Protein AF-A0A6G0VVK0-F1 (afdb_monomer_lite)

Organism: Aphis craccivora (NCBI:txid307492)

pLDDT: mean 85.86, std 8.84, range [54.69, 93.62]

Sequence (81 aa):
MRTMLSTWNDGMIPFKLSRQIIQRISNFLSSSRLPVEFTRQPRELKYLLRWKATEFRSFLLYLGPIALKGNLDQANLDLLL

Secondary structure (DSSP, 8-state):
-HHHHHHHHHS-TTTSPPHHHHHHHHHHHHH----TTSSSPPPPGGGGGG--HHHHHHIIIIIHHHHHTTTS-HHHHGGG-

Foldseek 3Di:
DLVLLCCCPPNDPPSHADPVLLVQLQVQQVPDDDDPVQPDRAHRSVCSVVDDPSNVVCCLPPVVLVSCVPRDDPVVSVVSD

Radius of gyration: 12.03 Å; chains: 1; bounding box: 26×23×32 Å

Structure (mmCIF, N/CA/C/O backbone):
data_AF-A0A6G0VVK0-F1
#
_entry.id   AF-A0A6G0VVK0-F1
#
loop_
_atom_site.group_PDB
_atom_site.id
_atom_site.type_symbol
_atom_site.label_atom_id
_atom_site.label_alt_id
_atom_site.label_comp_id
_atom_site.label_asym_id
_atom_site.label_entity_id
_atom_site.label_seq_id
_atom_site.pdbx_PDB_ins_code
_atom_site.Cartn_x
_atom_site.Cartn_y
_atom_site.Cartn_z
_atom_site.occupancy
_atom_site.B_iso_or_equiv
_atom_site.auth_seq_id
_atom_site.auth_comp_id
_atom_site.auth_asym_id
_atom_site.auth_atom_id
_atom_site.pdbx_PDB_model_num
ATOM 1 N N . MET A 1 1 ? -1.717 -11.900 -7.637 1.00 74.56 1 MET A N 1
ATOM 2 C CA . MET A 1 1 ? -1.417 -10.785 -6.708 1.00 74.56 1 MET A CA 1
ATOM 3 C C . MET A 1 1 ? -0.002 -10.803 -6.149 1.00 74.56 1 MET A C 1
ATOM 5 O O . MET A 1 1 ? 0.740 -9.877 -6.441 1.00 74.56 1 MET A O 1
ATOM 9 N N . ARG A 1 2 ? 0.422 -11.839 -5.406 1.00 83.56 2 ARG A N 1
ATOM 10 C CA . ARG A 1 2 ? 1.798 -11.903 -4.868 1.00 83.56 2 ARG A CA 1
ATOM 11 C C . ARG A 1 2 ? 2.873 -11.751 -5.950 1.00 83.56 2 ARG A C 1
ATOM 13 O O . ARG A 1 2 ? 3.796 -10.973 -5.767 1.00 83.56 2 ARG A O 1
ATOM 20 N N . THR A 1 3 ? 2.715 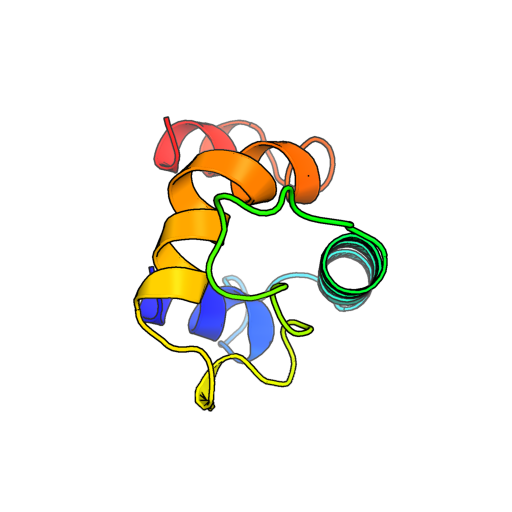-12.458 -7.069 1.00 84.50 3 THR A N 1
ATOM 21 C CA . THR A 1 3 ? 3.623 -12.401 -8.226 1.00 84.50 3 THR A CA 1
ATOM 22 C C . THR A 1 3 ? 3.711 -10.993 -8.814 1.00 84.50 3 THR A C 1
ATOM 24 O O . THR A 1 3 ? 4.798 -10.433 -8.868 1.00 84.50 3 THR A O 1
ATOM 27 N N . MET A 1 4 ? 2.569 -10.383 -9.134 1.00 86.12 4 MET A N 1
ATOM 28 C CA . MET A 1 4 ? 2.462 -9.009 -9.647 1.00 86.12 4 MET A CA 1
ATOM 29 C C . MET A 1 4 ? 3.121 -7.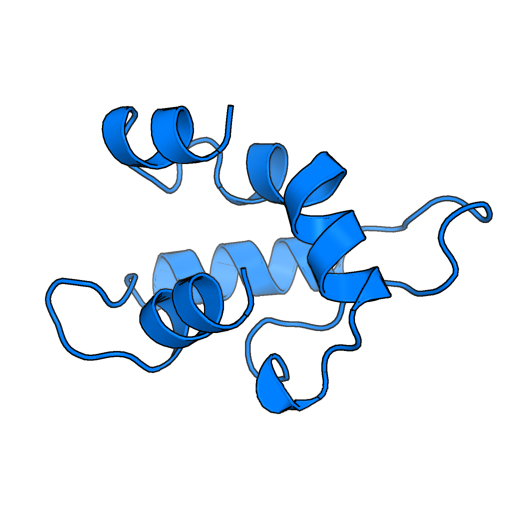968 -8.725 1.00 86.12 4 MET A C 1
ATOM 31 O O . MET A 1 4 ? 3.942 -7.166 -9.163 1.00 86.12 4 MET A O 1
ATOM 35 N N . LEU A 1 5 ? 2.832 -8.009 -7.421 1.00 88.88 5 LEU A N 1
ATOM 36 C CA . LEU A 1 5 ? 3.439 -7.075 -6.468 1.00 88.88 5 LEU A CA 1
ATOM 37 C C . LEU A 1 5 ? 4.945 -7.310 -6.306 1.00 88.88 5 LEU A C 1
ATOM 39 O O . LEU A 1 5 ? 5.708 -6.351 -6.214 1.00 88.88 5 LEU A O 1
ATOM 43 N N . SER A 1 6 ? 5.396 -8.569 -6.322 1.00 89.50 6 SER A N 1
ATOM 44 C CA . SER A 1 6 ? 6.831 -8.868 -6.294 1.00 89.50 6 SER A CA 1
ATOM 45 C C . SER A 1 6 ? 7.550 -8.401 -7.560 1.00 89.50 6 SER A C 1
ATOM 47 O O . SER A 1 6 ? 8.651 -7.870 -7.453 1.00 89.50 6 SER A O 1
ATOM 49 N N . THR A 1 7 ? 6.925 -8.507 -8.740 1.00 89.81 7 THR A N 1
ATOM 50 C CA . THR A 1 7 ? 7.505 -7.984 -9.987 1.00 89.81 7 THR A CA 1
ATOM 51 C C . THR A 1 7 ? 7.606 -6.464 -9.970 1.00 89.81 7 THR A C 1
ATOM 53 O O . THR A 1 7 ? 8.596 -5.909 -10.432 1.00 89.81 7 THR A O 1
ATOM 56 N N . TRP A 1 8 ? 6.635 -5.785 -9.364 1.00 89.56 8 TRP A N 1
ATOM 57 C CA . TRP A 1 8 ? 6.650 -4.332 -9.234 1.00 89.56 8 TRP A CA 1
ATOM 58 C C . TRP A 1 8 ? 7.696 -3.822 -8.240 1.00 89.56 8 TRP A C 1
ATOM 60 O O . TRP A 1 8 ? 8.276 -2.764 -8.475 1.00 89.56 8 TRP A O 1
ATOM 70 N N . ASN A 1 9 ? 7.954 -4.561 -7.155 1.00 90.12 9 ASN A N 1
ATOM 71 C CA . ASN A 1 9 ? 8.915 -4.170 -6.119 1.00 90.12 9 ASN A CA 1
ATOM 72 C C . ASN A 1 9 ? 10.363 -4.562 -6.470 1.00 90.12 9 ASN A C 1
ATOM 74 O O . ASN A 1 9 ? 11.264 -3.720 -6.477 1.00 90.12 9 ASN A O 1
ATOM 78 N N . ASP A 1 10 ? 10.582 -5.836 -6.800 1.00 88.19 10 ASP A N 1
ATOM 79 C CA . ASP A 1 10 ? 11.913 -6.447 -6.940 1.00 88.19 10 ASP A CA 1
ATOM 80 C C . ASP A 1 10 ? 12.159 -7.068 -8.322 1.00 88.19 10 ASP A C 1
ATOM 82 O O . ASP A 1 10 ? 13.198 -7.686 -8.541 1.00 88.19 10 ASP A O 1
ATOM 86 N N . GLY A 1 11 ? 11.227 -6.911 -9.263 1.00 86.62 11 GLY A N 1
ATOM 87 C CA . GLY A 1 11 ? 11.354 -7.476 -10.604 1.00 86.62 11 GLY A CA 1
ATOM 88 C C . GLY A 1 11 ? 12.405 -6.793 -11.481 1.00 86.62 11 GLY A C 1
ATOM 89 O O . GLY A 1 11 ? 13.104 -5.857 -11.087 1.00 86.62 11 GLY A O 1
ATOM 90 N N . MET A 1 12 ? 12.499 -7.271 -12.718 1.00 88.69 12 MET A N 1
ATOM 91 C CA . MET A 1 12 ? 13.350 -6.680 -13.748 1.00 88.69 12 MET A CA 1
ATOM 92 C C . MET A 1 12 ? 12.669 -5.473 -14.408 1.00 88.69 12 MET A C 1
ATOM 94 O O . MET A 1 12 ? 11.444 -5.396 -14.508 1.00 88.69 12 MET A O 1
ATOM 98 N N . ILE A 1 13 ? 13.478 -4.529 -14.889 1.00 84.06 13 ILE A N 1
ATOM 99 C CA . ILE A 1 13 ? 13.033 -3.452 -15.787 1.00 84.06 13 ILE A CA 1
ATOM 100 C C . ILE A 1 13 ? 12.601 -4.114 -17.113 1.00 84.06 13 ILE A C 1
ATOM 102 O O . ILE A 1 13 ? 13.298 -5.029 -17.554 1.00 84.06 13 ILE A O 1
ATOM 106 N N . PRO A 1 14 ? 11.478 -3.718 -17.748 1.00 83.38 14 PRO A N 1
ATOM 107 C CA . PRO A 1 14 ? 10.661 -2.518 -17.509 1.00 83.38 14 PRO A CA 1
ATOM 108 C C . PRO A 1 14 ? 9.490 -2.690 -16.529 1.00 83.38 14 PRO A C 1
ATOM 110 O O . PRO A 1 14 ? 8.792 -1.725 -16.244 1.00 83.38 14 PRO A O 1
ATOM 113 N N . PHE A 1 15 ? 9.257 -3.893 -16.006 1.00 83.88 15 PHE A N 1
ATOM 114 C CA . PHE A 1 15 ? 8.062 -4.200 -15.207 1.00 83.88 15 PHE A CA 1
ATOM 115 C C . PHE A 1 15 ? 8.162 -3.759 -13.740 1.00 83.88 15 PHE A C 1
ATOM 117 O O . PHE A 1 15 ? 7.164 -3.752 -13.015 1.00 83.88 15 PHE A O 1
ATOM 124 N N . LYS A 1 16 ? 9.368 -3.401 -13.292 1.00 89.00 16 LYS A N 1
ATOM 125 C CA . LYS A 1 16 ? 9.625 -2.836 -11.968 1.00 89.00 16 LYS A CA 1
ATOM 126 C C . LYS A 1 16 ? 9.195 -1.371 -11.905 1.00 89.00 16 LYS A C 1
ATOM 128 O O . LYS A 1 16 ? 9.574 -0.568 -12.755 1.00 89.00 16 LYS A O 1
ATOM 133 N N . LEU A 1 17 ? 8.474 -1.007 -10.846 1.00 89.62 17 LEU A N 1
ATOM 134 C CA . LEU A 1 17 ? 8.073 0.377 -10.609 1.00 89.62 17 LEU A CA 1
ATOM 135 C C . LEU A 1 17 ? 9.264 1.239 -10.183 1.00 89.62 17 LEU A C 1
ATOM 137 O O . LEU A 1 17 ? 10.251 0.763 -9.612 1.00 89.62 17 LEU A O 1
ATOM 141 N N . SER A 1 18 ? 9.155 2.546 -10.425 1.00 91.00 18 SER A N 1
ATOM 142 C CA . SER A 1 18 ? 10.176 3.486 -9.973 1.00 91.00 18 SER A CA 1
ATOM 143 C C . SER A 1 18 ? 10.289 3.465 -8.444 1.00 91.00 18 SER A C 1
ATOM 145 O O . SER A 1 18 ? 9.307 3.282 -7.717 1.00 91.00 18 SER A O 1
ATOM 147 N N . ARG A 1 19 ? 11.499 3.704 -7.927 1.00 91.06 19 ARG A N 1
ATOM 148 C CA . ARG A 1 19 ? 11.747 3.749 -6.476 1.00 91.06 19 ARG A CA 1
ATOM 149 C C . ARG A 1 19 ? 10.838 4.761 -5.767 1.00 91.06 19 ARG A C 1
ATOM 151 O O . ARG A 1 19 ? 10.398 4.501 -4.652 1.00 91.06 19 ARG A O 1
ATOM 158 N N . GLN A 1 20 ? 10.544 5.885 -6.421 1.00 91.50 20 GLN A N 1
ATOM 159 C CA . GLN A 1 20 ? 9.658 6.924 -5.893 1.00 91.50 20 GLN A CA 1
ATOM 160 C C . GLN A 1 20 ? 8.219 6.417 -5.741 1.00 91.50 20 GLN A C 1
ATOM 162 O O . GLN A 1 20 ? 7.610 6.626 -4.693 1.00 91.50 20 GLN A O 1
ATOM 167 N N . ILE A 1 21 ? 7.695 5.703 -6.744 1.00 91.12 21 ILE A N 1
ATOM 168 C CA . ILE A 1 2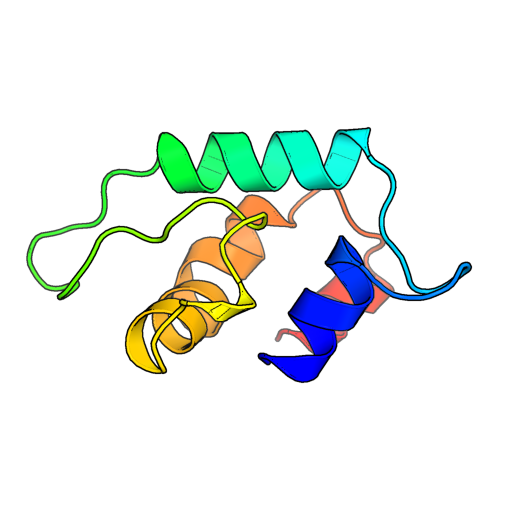1 ? 6.358 5.096 -6.686 1.00 91.12 21 ILE A CA 1
ATOM 169 C C . ILE A 1 21 ? 6.302 4.046 -5.568 1.00 91.12 21 ILE A C 1
ATOM 171 O O . ILE A 1 21 ? 5.397 4.081 -4.736 1.00 91.12 21 ILE A O 1
ATOM 175 N N . ILE A 1 22 ? 7.306 3.167 -5.478 1.00 92.75 22 ILE A N 1
ATOM 176 C CA . ILE A 1 22 ? 7.391 2.141 -4.423 1.00 92.75 22 ILE A CA 1
ATOM 177 C C . ILE A 1 22 ? 7.395 2.778 -3.025 1.00 92.75 22 ILE A C 1
ATOM 179 O O . ILE A 1 22 ? 6.707 2.294 -2.121 1.00 92.75 22 ILE A O 1
ATOM 183 N N . GLN A 1 23 ? 8.141 3.871 -2.834 1.00 93.50 23 GLN A N 1
ATOM 184 C CA . GLN A 1 23 ? 8.174 4.600 -1.563 1.00 93.50 23 GLN A CA 1
ATOM 185 C C . GLN A 1 23 ? 6.828 5.246 -1.232 1.00 93.50 23 GLN A C 1
ATOM 187 O O . GLN A 1 23 ? 6.366 5.117 -0.101 1.00 93.50 23 GLN A O 1
ATOM 192 N N . ARG A 1 24 ? 6.162 5.883 -2.203 1.00 93.00 24 ARG A N 1
A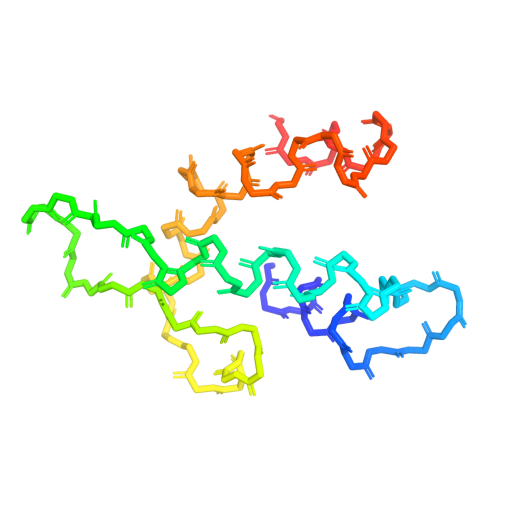TOM 193 C CA . ARG A 1 24 ? 4.820 6.454 -2.000 1.00 93.00 24 ARG A CA 1
ATOM 194 C C . ARG A 1 24 ? 3.811 5.393 -1.577 1.00 93.00 24 ARG A C 1
ATOM 196 O O . ARG A 1 24 ? 3.120 5.590 -0.582 1.00 93.00 24 ARG A O 1
ATOM 203 N N . ILE A 1 25 ? 3.776 4.258 -2.276 1.00 92.81 25 ILE A N 1
ATOM 204 C CA . ILE A 1 25 ? 2.875 3.149 -1.936 1.00 92.81 25 ILE A CA 1
ATOM 205 C C . ILE A 1 25 ? 3.207 2.607 -0.541 1.00 92.81 25 ILE A C 1
ATOM 207 O O . ILE A 1 25 ? 2.309 2.405 0.270 1.00 92.81 25 ILE A O 1
ATOM 211 N N . SER A 1 26 ? 4.490 2.414 -0.223 1.00 93.62 26 SER A N 1
ATOM 212 C CA . SER A 1 26 ? 4.908 1.903 1.091 1.00 93.62 26 SER A CA 1
ATOM 213 C C . SER A 1 26 ? 4.514 2.844 2.232 1.00 93.62 26 SER A C 1
ATOM 215 O O . SER A 1 26 ? 3.984 2.379 3.238 1.00 93.62 26 SER A O 1
ATOM 217 N N . ASN A 1 27 ? 4.697 4.155 2.053 1.00 92.88 27 ASN A N 1
ATOM 218 C CA . ASN A 1 27 ? 4.295 5.171 3.027 1.00 92.88 27 ASN A CA 1
ATOM 219 C C . ASN A 1 27 ? 2.771 5.236 3.192 1.00 92.88 27 ASN A C 1
ATOM 221 O O . ASN A 1 27 ? 2.269 5.391 4.305 1.00 92.88 27 ASN A O 1
ATOM 225 N N . PHE A 1 28 ? 2.016 5.092 2.101 1.00 92.75 28 PHE A N 1
ATOM 226 C CA . PHE A 1 28 ? 0.559 5.014 2.167 1.00 92.75 28 PHE A CA 1
ATOM 227 C C . PHE A 1 28 ? 0.104 3.788 2.970 1.00 92.75 28 PHE A C 1
ATOM 229 O O . PHE A 1 28 ? -0.730 3.915 3.862 1.00 92.75 28 PHE A O 1
ATOM 236 N N . LEU A 1 29 ? 0.681 2.610 2.716 1.00 91.56 29 LEU A N 1
ATOM 237 C CA . LEU A 1 29 ? 0.325 1.386 3.440 1.00 91.56 29 LEU A CA 1
ATOM 238 C C . LEU A 1 29 ? 0.665 1.466 4.934 1.00 91.56 29 LEU A C 1
ATOM 240 O O . LEU A 1 29 ? -0.146 1.050 5.758 1.00 91.56 29 LEU A O 1
ATOM 244 N N . SER A 1 30 ? 1.820 2.036 5.294 1.00 90.75 30 SER A N 1
ATOM 245 C CA . SER A 1 30 ? 2.229 2.172 6.699 1.00 90.75 30 SER A CA 1
ATOM 246 C C . SER A 1 30 ? 1.404 3.205 7.475 1.00 90.75 30 SER A C 1
ATOM 248 O O . SER A 1 30 ? 1.156 3.022 8.666 1.00 90.75 30 SER A O 1
ATOM 250 N N . SER A 1 31 ? 0.948 4.270 6.812 1.00 90.38 31 SER A N 1
ATOM 251 C CA . SER A 1 31 ? 0.101 5.310 7.417 1.00 90.38 31 SER A CA 1
ATOM 252 C C . SER A 1 31 ? -1.394 4.977 7.405 1.00 90.38 31 SER A C 1
ATOM 254 O O . SER A 1 31 ? -2.153 5.539 8.196 1.00 90.38 31 SER A O 1
ATOM 256 N N . SER A 1 32 ? -1.825 4.043 6.554 1.00 88.75 32 SER A N 1
ATOM 257 C CA . SER A 1 32 ? -3.222 3.619 6.453 1.00 88.75 32 SER A CA 1
ATOM 258 C C . SER A 1 32 ? -3.680 2.910 7.724 1.00 88.75 32 SER A C 1
ATOM 260 O O . SER A 1 32 ? -3.181 1.838 8.067 1.00 88.75 32 SER A O 1
ATOM 262 N N . ARG A 1 33 ? -4.683 3.477 8.398 1.00 88.62 33 ARG A N 1
ATOM 263 C CA . ARG A 1 33 ? -5.364 2.837 9.528 1.00 88.62 33 ARG A CA 1
ATOM 264 C C . ARG A 1 33 ? -6.577 2.082 9.012 1.00 88.62 33 ARG A C 1
ATOM 266 O O . ARG A 1 33 ? -7.568 2.695 8.622 1.00 88.62 33 ARG A O 1
ATOM 273 N N . LEU A 1 34 ? -6.476 0.757 8.983 1.00 88.25 34 LEU A N 1
ATOM 274 C CA . LEU A 1 34 ? -7.608 -0.080 8.614 1.00 88.25 34 LEU A CA 1
ATOM 275 C C . LEU A 1 34 ? -8.621 -0.181 9.771 1.00 88.25 34 LEU A C 1
ATOM 277 O O . LEU A 1 34 ? -8.204 -0.217 10.932 1.00 88.25 34 LEU A O 1
ATOM 281 N N . PRO A 1 35 ? -9.927 -0.249 9.460 1.00 89.56 35 PRO A N 1
ATOM 282 C CA . PRO A 1 35 ? -10.980 -0.578 10.419 1.00 89.56 35 PRO A CA 1
ATOM 283 C C . PRO A 1 35 ? -10.785 -1.937 11.117 1.00 89.56 35 PRO A C 1
ATOM 285 O O . PRO A 1 35 ? -10.009 -2.779 10.658 1.00 89.56 35 PRO A O 1
ATOM 288 N N . VAL A 1 36 ? -11.511 -2.166 12.216 1.00 89.56 36 VAL A N 1
ATOM 289 C CA . VAL A 1 36 ? -11.376 -3.363 13.075 1.00 89.56 36 VAL A CA 1
ATOM 290 C C . VAL A 1 36 ? -11.769 -4.668 12.369 1.00 89.56 36 VAL A C 1
ATOM 292 O O . VAL A 1 36 ? -11.293 -5.743 12.725 1.00 89.56 36 VAL A O 1
ATOM 295 N N . GLU A 1 37 ? -12.593 -4.579 11.327 1.00 89.06 37 GLU A N 1
ATOM 296 C CA . GLU A 1 37 ? -13.017 -5.689 10.474 1.00 89.06 37 GLU A CA 1
ATOM 297 C C . GLU A 1 37 ? -11.837 -6.299 9.704 1.00 89.06 37 GLU A C 1
ATOM 299 O O . GLU A 1 37 ? -11.855 -7.471 9.317 1.00 89.06 37 GLU A O 1
ATOM 304 N N . PHE A 1 38 ? -10.773 -5.520 9.494 1.00 87.50 38 PHE A N 1
ATOM 305 C CA . PHE A 1 38 ? -9.557 -6.010 8.876 1.00 87.50 38 PHE A CA 1
ATOM 306 C C . PHE A 1 38 ? -8.652 -6.647 9.923 1.00 87.50 38 PHE A C 1
ATOM 308 O O . PHE A 1 38 ? -8.102 -5.996 10.804 1.00 87.50 38 PHE A O 1
ATOM 315 N N . THR A 1 39 ? -8.405 -7.943 9.751 1.00 84.75 39 THR A N 1
ATOM 316 C CA . THR A 1 39 ? -7.586 -8.735 10.684 1.00 84.75 39 THR A CA 1
ATOM 317 C C . THR A 1 39 ? -6.181 -8.183 10.957 1.00 84.75 39 THR A C 1
ATOM 319 O O . THR A 1 39 ? -5.611 -8.494 12.003 1.00 84.75 39 THR A O 1
ATOM 322 N N . ARG A 1 40 ? -5.573 -7.444 10.015 1.00 83.69 40 ARG A N 1
ATOM 323 C CA . ARG A 1 40 ? -4.211 -6.893 10.124 1.00 83.69 40 ARG A CA 1
ATOM 324 C C . ARG A 1 40 ? -4.047 -5.630 9.286 1.00 83.69 40 ARG A C 1
ATOM 326 O O . ARG A 1 40 ? -4.554 -5.570 8.168 1.00 83.69 40 ARG A O 1
ATOM 333 N N . GLN A 1 41 ? -3.242 -4.696 9.786 1.00 85.38 41 GLN A N 1
ATOM 334 C CA . GLN A 1 41 ? -2.726 -3.578 8.999 1.00 85.38 41 GLN A CA 1
ATOM 335 C C . GLN A 1 41 ? -1.712 -4.092 7.956 1.00 85.38 41 GLN A C 1
ATOM 337 O O . GLN A 1 41 ? -0.906 -4.972 8.286 1.00 85.38 41 GLN A O 1
ATOM 342 N N . PRO A 1 42 ? -1.730 -3.582 6.712 1.00 85.62 42 PRO A N 1
ATOM 343 C CA . PRO A 1 42 ? -0.792 -4.004 5.685 1.00 85.62 42 PRO A CA 1
ATOM 344 C C . PRO A 1 42 ? 0.597 -3.477 6.010 1.00 85.62 42 PRO A C 1
ATOM 346 O O . PRO A 1 42 ? 0.774 -2.330 6.419 1.00 85.62 42 PRO A O 1
ATOM 349 N N . ARG A 1 43 ? 1.601 -4.317 5.794 1.00 91.00 43 ARG A N 1
ATOM 350 C CA . ARG A 1 43 ? 3.000 -3.912 5.929 1.00 91.00 43 ARG A CA 1
ATOM 351 C C . ARG A 1 43 ? 3.458 -3.138 4.695 1.00 91.00 43 ARG A C 1
ATOM 353 O O . ARG A 1 43 ? 2.845 -3.204 3.638 1.00 91.00 43 ARG A O 1
ATOM 360 N N . GLU A 1 44 ? 4.592 -2.460 4.805 1.00 92.06 44 GLU A N 1
ATOM 361 C CA . GLU A 1 44 ? 5.269 -1.857 3.651 1.00 92.06 44 GLU A CA 1
ATOM 362 C C . GLU A 1 44 ? 5.641 -2.904 2.579 1.00 92.06 44 GLU A C 1
ATOM 364 O O . GLU A 1 44 ? 5.819 -4.093 2.883 1.00 92.06 44 GLU A O 1
ATOM 369 N N . LEU A 1 45 ? 5.842 -2.456 1.332 1.00 91.44 45 LEU A N 1
ATOM 370 C CA . LEU A 1 45 ? 6.134 -3.344 0.197 1.00 91.44 45 LEU A CA 1
ATOM 371 C C . LEU A 1 45 ? 7.453 -4.122 0.353 1.00 91.44 45 LEU A C 1
ATOM 373 O O . LEU A 1 45 ? 7.543 -5.262 -0.096 1.00 91.44 45 LEU A O 1
ATOM 377 N N . LYS A 1 46 ? 8.447 -3.594 1.083 1.00 90.19 46 LYS A N 1
ATOM 378 C CA . LYS A 1 46 ? 9.695 -4.333 1.394 1.00 90.19 46 LYS A CA 1
ATOM 379 C C . LYS A 1 46 ? 9.460 -5.665 2.118 1.00 90.19 46 LYS A C 1
ATOM 381 O O . LYS A 1 46 ? 10.332 -6.528 2.130 1.00 90.19 46 LYS A O 1
ATOM 386 N N . TYR A 1 47 ? 8.296 -5.840 2.746 1.00 91.81 47 TYR A N 1
ATOM 387 C CA . TYR A 1 47 ? 7.937 -7.056 3.468 1.00 91.81 47 TYR A CA 1
ATOM 388 C C . TYR A 1 47 ? 6.993 -7.968 2.680 1.00 91.81 47 TYR A C 1
ATOM 390 O O . TYR A 1 47 ? 6.449 -8.897 3.275 1.00 91.81 47 TYR A O 1
ATOM 398 N N . LEU A 1 48 ? 6.821 -7.761 1.367 1.00 91.25 48 LEU A N 1
ATOM 399 C CA . LEU A 1 48 ? 5.930 -8.555 0.507 1.00 91.25 48 LEU A CA 1
ATOM 400 C C . LEU A 1 48 ? 6.133 -10.071 0.640 1.00 91.25 48 LEU A C 1
ATOM 402 O O . LEU A 1 48 ? 5.166 -10.829 0.636 1.00 91.25 48 LEU A O 1
ATOM 406 N N . LEU A 1 49 ? 7.372 -10.539 0.829 1.00 89.81 49 LEU A N 1
ATOM 407 C CA . LEU A 1 49 ? 7.656 -11.967 1.036 1.00 89.81 49 LEU A CA 1
ATOM 408 C C . LEU A 1 49 ? 7.016 -12.541 2.311 1.00 89.81 49 LEU A C 1
ATOM 410 O O . LEU A 1 49 ? 6.784 -13.745 2.380 1.00 89.81 49 LEU A O 1
ATOM 414 N N . ARG A 1 50 ? 6.730 -11.690 3.303 1.00 90.88 50 ARG A N 1
ATOM 415 C CA . ARG A 1 50 ? 6.139 -12.039 4.604 1.00 90.88 50 ARG A CA 1
ATOM 416 C C . ARG A 1 50 ? 4.650 -11.707 4.699 1.00 90.88 50 ARG A C 1
ATOM 418 O O . ARG A 1 50 ? 4.067 -11.925 5.763 1.00 90.88 50 ARG A O 1
ATOM 425 N N . TRP A 1 51 ? 4.054 -11.133 3.655 1.00 91.62 51 TRP A N 1
ATOM 426 C CA . TRP A 1 51 ? 2.621 -10.857 3.633 1.00 91.62 51 TRP A CA 1
ATOM 427 C C . TRP A 1 51 ? 1.827 -12.165 3.628 1.00 91.62 51 TRP A C 1
ATOM 429 O O . TRP A 1 51 ? 2.177 -13.125 2.937 1.00 91.62 51 TRP A O 1
ATOM 439 N N . LYS A 1 52 ? 0.729 -12.201 4.384 1.00 90.44 52 LYS A N 1
ATOM 440 C CA . LYS A 1 52 ? -0.252 -13.292 4.334 1.00 90.44 52 LYS A CA 1
ATOM 441 C C . LYS A 1 52 ? -1.295 -13.049 3.245 1.00 90.44 52 LYS A C 1
ATOM 443 O O . LYS A 1 52 ? -1.480 -11.930 2.773 1.00 90.44 52 LYS A O 1
ATOM 448 N N . ALA A 1 53 ? -2.043 -14.097 2.892 1.00 89.81 53 ALA A N 1
ATOM 449 C CA . ALA A 1 53 ? -3.136 -14.013 1.919 1.00 89.81 53 ALA A CA 1
ATOM 450 C C . ALA A 1 53 ? -4.156 -12.906 2.252 1.00 89.81 53 ALA A C 1
ATOM 452 O O . ALA A 1 53 ? -4.659 -12.248 1.346 1.00 89.81 53 ALA A O 1
ATOM 453 N N . THR A 1 54 ? -4.416 -12.655 3.5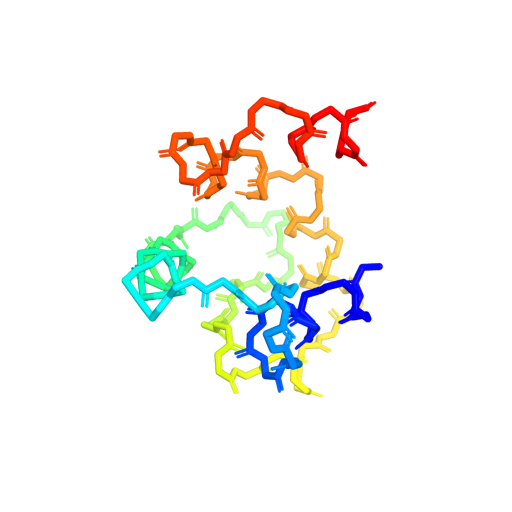40 1.00 90.50 54 THR A N 1
ATOM 454 C CA . THR A 1 54 ? -5.321 -11.586 3.984 1.00 90.50 54 THR A CA 1
ATOM 455 C C . THR A 1 54 ? -4.789 -10.193 3.653 1.00 90.50 54 THR A C 1
ATOM 457 O O . THR A 1 54 ? -5.561 -9.360 3.201 1.00 90.50 54 THR A O 1
ATOM 460 N N . GLU A 1 55 ? -3.484 -9.946 3.792 1.00 91.25 55 GLU A N 1
ATOM 461 C CA . GLU A 1 55 ? -2.865 -8.663 3.418 1.00 91.25 55 GLU A CA 1
ATOM 462 C C . GLU A 1 55 ? -2.936 -8.445 1.902 1.00 91.25 55 GLU A C 1
ATOM 464 O O . GLU A 1 55 ? -3.341 -7.377 1.449 1.00 91.25 55 GLU A O 1
ATOM 469 N N . PHE A 1 56 ? -2.643 -9.484 1.109 1.00 90.38 56 PHE A N 1
ATOM 470 C CA . PHE A 1 56 ? -2.788 -9.424 -0.349 1.00 90.38 56 PHE A CA 1
ATOM 471 C C . PHE A 1 56 ? -4.231 -9.161 -0.787 1.00 90.38 56 PHE A C 1
ATOM 473 O O . PHE A 1 56 ? -4.450 -8.408 -1.734 1.00 90.38 56 PHE A O 1
ATOM 480 N N . ARG A 1 57 ? -5.213 -9.762 -0.105 1.00 89.88 57 ARG A N 1
ATOM 481 C CA . ARG A 1 57 ? -6.638 -9.550 -0.379 1.00 89.88 57 ARG A CA 1
ATOM 482 C C . ARG A 1 57 ? -7.073 -8.129 -0.023 1.00 89.88 57 ARG A C 1
ATOM 484 O O . ARG A 1 57 ? -7.718 -7.488 -0.845 1.00 89.88 57 ARG A O 1
ATOM 491 N N . SER A 1 58 ? -6.700 -7.629 1.157 1.00 90.25 58 SER A N 1
ATOM 492 C CA . SER A 1 58 ? -7.005 -6.254 1.574 1.00 90.25 58 SER A CA 1
ATOM 493 C C . SER A 1 58 ? -6.382 -5.227 0.633 1.00 90.25 58 SER A C 1
ATOM 495 O O . SER A 1 58 ? -7.016 -4.229 0.296 1.00 90.25 58 SER A O 1
ATOM 497 N N . PHE A 1 59 ? -5.156 -5.492 0.170 1.00 91.06 59 PHE A N 1
ATOM 498 C CA . PHE A 1 59 ? -4.521 -4.673 -0.849 1.00 91.06 59 PHE A CA 1
ATOM 499 C C . PHE A 1 59 ? -5.311 -4.703 -2.156 1.00 91.06 59 PHE A C 1
ATOM 501 O O . PHE A 1 59 ? -5.736 -3.656 -2.610 1.00 91.06 59 PHE A O 1
ATOM 508 N N . LEU A 1 60 ? -5.569 -5.875 -2.737 1.00 89.19 60 LEU A N 1
ATOM 509 C CA . LEU A 1 60 ? -6.276 -5.974 -4.018 1.00 89.19 60 LEU A CA 1
ATOM 510 C C . LEU A 1 60 ? -7.650 -5.292 -3.999 1.00 89.19 60 LEU A C 1
ATOM 512 O O . LEU A 1 60 ? -7.966 -4.549 -4.917 1.00 89.19 60 LEU A O 1
ATOM 516 N N . LEU A 1 61 ? -8.451 -5.550 -2.964 1.00 88.44 61 LEU A N 1
ATOM 517 C CA . LEU A 1 61 ? -9.856 -5.143 -2.954 1.00 88.44 61 LEU A CA 1
ATOM 518 C C . LEU A 1 61 ? -10.079 -3.702 -2.486 1.00 88.44 61 LEU A C 1
ATOM 520 O O . LEU A 1 61 ? -11.064 -3.092 -2.887 1.00 88.44 61 LEU A O 1
ATOM 524 N N . TYR A 1 62 ? -9.208 -3.168 -1.624 1.00 89.81 62 TYR A N 1
ATOM 525 C CA . TYR A 1 62 ? -9.480 -1.896 -0.945 1.00 89.81 62 TYR A CA 1
ATOM 526 C C . TYR A 1 62 ? -8.348 -0.885 -1.097 1.00 89.81 62 TYR A C 1
ATOM 528 O O . TYR A 1 62 ? -8.565 0.235 -1.552 1.00 89.81 62 TYR A O 1
ATOM 536 N N . LEU A 1 63 ? -7.125 -1.255 -0.717 1.00 90.88 63 LEU A N 1
ATOM 537 C CA . LEU A 1 63 ? -6.033 -0.279 -0.627 1.00 90.88 63 LEU A CA 1
ATOM 538 C C . LEU A 1 63 ? -5.341 -0.029 -1.960 1.00 90.88 63 LEU A C 1
ATOM 540 O O . LEU A 1 63 ? -4.860 1.070 -2.191 1.00 90.88 63 LEU A O 1
ATOM 544 N N . GLY A 1 64 ? -5.281 -1.035 -2.822 1.00 89.06 64 GLY A N 1
ATOM 545 C CA . GLY A 1 64 ? -4.588 -1.034 -4.102 1.00 89.06 64 GLY A CA 1
ATOM 546 C C . GLY A 1 64 ? -5.092 0.070 -5.021 1.00 89.06 64 GLY A C 1
ATOM 547 O O . GLY A 1 64 ? -4.281 0.910 -5.401 1.00 89.06 64 GLY A O 1
ATOM 548 N N . PRO A 1 65 ? -6.404 0.162 -5.308 1.00 86.81 65 PRO A N 1
ATOM 549 C CA . PRO A 1 65 ? -6.943 1.236 -6.135 1.00 86.81 65 PRO A CA 1
ATOM 550 C C . PRO A 1 65 ? -6.561 2.628 -5.624 1.00 86.81 65 PRO A C 1
ATOM 552 O O . PRO A 1 65 ? -6.207 3.491 -6.415 1.00 86.81 65 PRO A O 1
ATOM 555 N N . ILE A 1 66 ? -6.556 2.843 -4.305 1.00 89.31 66 ILE A N 1
ATOM 556 C CA . ILE A 1 66 ? -6.213 4.139 -3.700 1.00 89.31 66 ILE A CA 1
ATOM 557 C C . ILE A 1 66 ? -4.699 4.386 -3.741 1.00 89.31 66 ILE A C 1
ATOM 559 O O . ILE A 1 66 ? -4.260 5.462 -4.138 1.00 89.31 66 ILE A O 1
ATOM 563 N N . ALA A 1 67 ? -3.896 3.390 -3.368 1.00 89.31 67 ALA A N 1
ATOM 564 C CA . ALA A 1 67 ? -2.439 3.476 -3.317 1.00 89.31 67 ALA A CA 1
ATOM 565 C C . ALA A 1 67 ? -1.813 3.675 -4.707 1.00 89.31 67 ALA A C 1
ATOM 567 O O . ALA A 1 67 ? -0.768 4.313 -4.846 1.00 89.31 67 ALA A O 1
ATOM 568 N N . LEU A 1 68 ? -2.444 3.108 -5.736 1.00 87.12 68 LEU A N 1
ATOM 569 C CA . LEU A 1 68 ? -1.955 3.115 -7.111 1.00 87.12 68 LEU A CA 1
ATOM 570 C C . LEU A 1 68 ? -2.531 4.270 -7.943 1.00 87.12 68 LEU A C 1
ATOM 572 O O . LEU A 1 68 ? -1.952 4.617 -8.975 1.00 87.12 68 LEU A O 1
ATOM 576 N N . LYS A 1 69 ? -3.619 4.907 -7.488 1.00 84.31 69 LYS A N 1
ATOM 577 C CA . LYS A 1 69 ? -4.240 6.049 -8.171 1.00 84.31 69 LYS A CA 1
ATOM 578 C C . LYS A 1 69 ? -3.238 7.191 -8.348 1.00 84.31 69 LYS A C 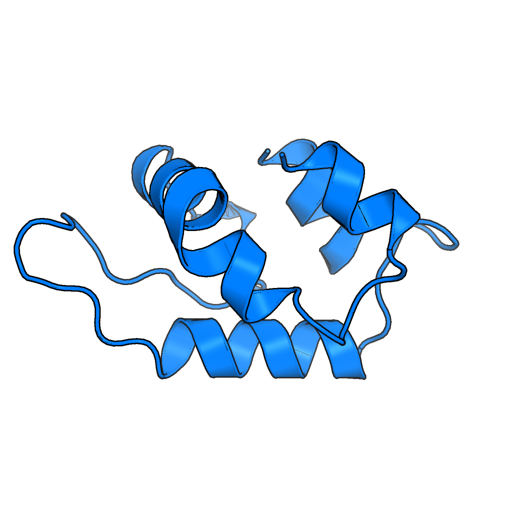1
ATOM 580 O O . LYS A 1 69 ? -2.674 7.693 -7.379 1.00 84.31 69 LYS A O 1
ATOM 585 N N . GLY A 1 70 ? -3.025 7.601 -9.598 1.00 80.62 70 GLY A N 1
ATOM 586 C CA . GLY A 1 70 ? -2.097 8.679 -9.960 1.00 80.62 70 GLY A CA 1
ATOM 587 C C . GLY A 1 70 ? -0.609 8.305 -9.908 1.00 80.62 70 GLY A C 1
ATOM 588 O O . GLY A 1 70 ? 0.229 9.157 -10.187 1.00 80.62 70 GLY A O 1
ATOM 589 N N . ASN A 1 71 ? -0.271 7.057 -9.561 1.00 80.06 71 ASN A N 1
ATOM 590 C CA . ASN A 1 71 ? 1.100 6.537 -9.606 1.00 80.06 71 ASN A CA 1
ATOM 591 C C . ASN A 1 71 ? 1.323 5.534 -10.753 1.00 80.06 71 ASN A C 1
ATOM 593 O O . ASN A 1 71 ? 2.471 5.233 -11.067 1.00 80.06 71 ASN A O 1
ATOM 597 N N . LEU A 1 72 ? 0.252 5.007 -11.353 1.00 77.69 72 LEU A N 1
ATOM 598 C CA . LEU A 1 72 ? 0.288 4.118 -12.514 1.00 77.69 72 LEU A CA 1
ATOM 599 C C . LEU A 1 72 ? -0.489 4.726 -13.685 1.00 77.69 72 LEU A C 1
ATOM 601 O O . LEU A 1 72 ? -1.487 5.415 -13.468 1.00 77.69 72 LEU A O 1
ATOM 605 N N . ASP A 1 73 ? -0.056 4.412 -14.908 1.00 73.50 73 ASP A N 1
ATOM 606 C CA . ASP A 1 73 ? -0.814 4.706 -16.126 1.00 73.50 73 ASP A CA 1
ATOM 607 C C . ASP A 1 73 ? -2.177 4.002 -16.111 1.00 73.50 73 ASP A C 1
ATOM 609 O O . ASP A 1 73 ? -2.309 2.893 -15.583 1.00 73.50 73 ASP A O 1
ATOM 613 N N . GLN A 1 74 ? -3.178 4.629 -16.737 1.00 62.53 74 GLN A N 1
ATOM 614 C CA . GLN A 1 74 ? -4.572 4.166 -16.771 1.00 62.53 74 GLN A CA 1
ATOM 615 C C . GLN A 1 74 ? -4.695 2.682 -17.176 1.00 62.53 74 GLN A C 1
ATOM 617 O O . GLN A 1 74 ? -5.388 1.916 -16.516 1.00 62.53 74 GLN A O 1
ATOM 622 N N . ALA A 1 75 ? -3.921 2.243 -18.175 1.00 61.78 75 ALA A N 1
ATOM 623 C CA . ALA A 1 75 ? -3.930 0.863 -18.667 1.00 61.78 75 ALA A CA 1
ATOM 624 C C . ALA A 1 75 ? -3.533 -0.184 -17.605 1.00 61.78 75 ALA A C 1
ATOM 626 O O . ALA A 1 75 ? -3.996 -1.320 -17.641 1.00 61.78 75 ALA A O 1
ATOM 627 N N . ASN A 1 76 ? -2.686 0.186 -16.639 1.00 64.75 76 ASN A N 1
ATOM 628 C CA . ASN A 1 76 ? -2.287 -0.704 -15.546 1.00 64.75 76 ASN A CA 1
ATOM 629 C C . ASN A 1 76 ? -3.305 -0.713 -14.394 1.00 64.75 76 ASN A C 1
ATOM 631 O O . ASN A 1 76 ? -3.318 -1.658 -13.604 1.00 64.75 76 ASN A O 1
ATOM 635 N N . LEU A 1 77 ? -4.135 0.329 -14.285 1.00 65.31 77 LEU A N 1
ATOM 636 C CA . LEU A 1 77 ? -5.246 0.400 -13.334 1.00 65.31 77 LEU A CA 1
ATOM 637 C C . LEU A 1 77 ? -6.438 -0.440 -13.805 1.00 65.31 77 LEU A C 1
ATOM 639 O O . LEU A 1 77 ? -7.057 -1.099 -12.974 1.00 65.31 77 LEU A O 1
ATOM 643 N N . ASP A 1 78 ? -6.697 -0.491 -15.113 1.00 61.62 78 ASP A N 1
ATOM 644 C CA . ASP A 1 78 ? -7.782 -1.294 -15.696 1.00 61.62 78 ASP A CA 1
ATOM 645 C C . ASP A 1 78 ? -7.586 -2.806 -15.483 1.00 61.62 78 ASP A C 1
ATOM 647 O O . ASP A 1 78 ? -8.550 -3.554 -15.438 1.00 61.62 78 ASP A O 1
ATOM 651 N N . LEU A 1 79 ? -6.350 -3.278 -15.268 1.00 63.53 79 LEU A N 1
ATOM 652 C CA . LEU A 1 79 ? -6.069 -4.680 -14.915 1.00 63.53 79 LEU A CA 1
ATOM 653 C C . LEU A 1 79 ? -6.494 -5.059 -13.483 1.00 63.53 79 LEU A C 1
ATOM 655 O O . LEU A 1 79 ? -6.382 -6.225 -13.094 1.00 63.53 79 LEU A O 1
ATOM 659 N N . LEU A 1 80 ? -6.897 -4.081 -12.670 1.00 61.28 80 LEU A N 1
ATOM 660 C CA . LEU A 1 80 ? -7.288 -4.263 -11.271 1.00 61.28 80 LEU A CA 1
ATOM 661 C C . LEU A 1 80 ? -8.798 -4.099 -11.033 1.00 61.28 80 LEU A C 1
ATOM 663 O O . LEU A 1 80 ? -9.233 -4.360 -9.908 1.00 61.28 80 LEU A O 1
ATOM 667 N N . LEU A 1 81 ? -9.564 -3.684 -12.049 1.00 54.69 81 LEU A N 1
ATOM 668 C CA . LEU A 1 81 ? -11.025 -3.518 -12.033 1.00 54.69 81 LEU A CA 1
ATOM 669 C C . LEU A 1 81 ? -11.693 -4.552 -12.946 1.00 54.69 81 LEU A C 1
ATOM 671 O O . LEU A 1 81 ? -12.786 -5.021 -12.560 1.00 54.69 81 LEU A O 1
#